Protein AF-A0A9E5R4I6-F1 (afdb_monomer)

Nearest PDB structures (foldseek):
  3h5w-assembly1_B  TM=4.208E-01  e=4.893E+00  Rattus norvegicus
  7cfy-assembly1_B  TM=2.858E-01  e=6.905E+00  Escherichia coli K-12

Radius of gyration: 15.24 Å; Cα contacts (8 Å, |Δi|>4): 60; chains: 1; bounding box: 29×22×40 Å

pLDDT: mean 88.21, std 12.17, range [52.34, 98.69]

Secondary structure (DSSP, 8-state):
-EEEEESSTTHHHHHHHHHHHHHHHTT--EEEEESS-PPPPSS----HHHHHHHHHTT--S--SPPPP--

Foldseek 3Di:
DEEAEAQDPCRCCVPPVVVVVVCVVVVHDYHYHHDNQDFDDPDDDCDPVNVVVCVVVVCPPGNHDPDDDD

Sequence (70 aa):
MHWFIAPHLDDAVLSCGGLIRQLVAQGVPVMVQTVMAGDPPERWPITALVAELHARWAAGEHPAPPPRRH

Mean predicted aligned error: 5.07 Å

Solvent-accessible surface area (backbone atoms only — not comparable to full-atom values): 4543 Å² total; per-residue (Å²): 116,48,79,45,80,17,64,43,101,48,50,50,54,79,73,40,38,70,58,53,53,51,39,49,73,73,71,39,53,74,45,78,47,54,69,69,71,69,82,79,62,100,79,66,88,80,44,74,66,55,52,52,51,31,60,74,66,70,34,64,98,67,67,68,79,78,84,77,87,125

Structure (mmCIF, N/CA/C/O backbone):
data_AF-A0A9E5R4I6-F1
#
_entry.id   AF-A0A9E5R4I6-F1
#
loop_
_atom_site.group_PDB
_atom_site.id
_atom_site.type_symbol
_atom_site.label_atom_id
_atom_site.label_alt_id
_atom_site.label_comp_id
_atom_site.label_asym_id
_atom_site.label_entity_id
_atom_site.label_seq_id
_atom_site.pdbx_PDB_ins_code
_atom_site.Cartn_x
_atom_site.Cartn_y
_atom_site.Cartn_z
_atom_site.occupancy
_atom_site.B_iso_or_equiv
_atom_site.auth_seq_id
_atom_site.auth_comp_id
_atom_site.auth_asym_id
_atom_site.auth_atom_id
_atom_site.pdbx_PDB_model_num
ATOM 1 N N . MET A 1 1 ? -8.722 9.554 16.097 1.00 90.88 1 MET A N 1
ATOM 2 C CA . MET A 1 1 ? -8.439 9.393 14.655 1.00 90.88 1 MET A CA 1
ATOM 3 C C . MET A 1 1 ? -6.975 9.009 14.525 1.00 90.88 1 MET A C 1
ATOM 5 O O . MET A 1 1 ? -6.154 9.723 15.086 1.00 90.88 1 MET A O 1
ATOM 9 N N . HIS A 1 2 ? -6.651 7.913 13.839 1.00 97.62 2 HIS A N 1
ATOM 10 C CA . HIS A 1 2 ? -5.266 7.496 13.566 1.00 97.62 2 HIS A CA 1
ATOM 11 C C . HIS A 1 2 ? -4.971 7.528 12.070 1.00 97.62 2 HIS A C 1
ATOM 13 O O . HIS A 1 2 ? -5.838 7.198 11.262 1.00 97.62 2 HIS A O 1
ATOM 19 N N . TRP A 1 3 ? -3.750 7.929 11.719 1.00 97.62 3 TRP A N 1
ATOM 20 C CA . TRP A 1 3 ? -3.270 8.006 10.343 1.00 97.62 3 TRP A CA 1
ATOM 21 C C . TRP A 1 3 ? -2.116 7.027 10.163 1.00 97.62 3 TRP A C 1
ATOM 23 O O . TRP A 1 3 ? -1.136 7.082 10.903 1.00 97.62 3 TRP A O 1
ATOM 33 N N . PHE A 1 4 ? -2.238 6.149 9.176 1.00 97.94 4 PHE A N 1
ATOM 34 C CA . PHE A 1 4 ? -1.180 5.244 8.747 1.00 97.94 4 PHE A CA 1
ATOM 35 C C . PHE A 1 4 ? -0.699 5.715 7.381 1.00 97.94 4 PHE A C 1
ATOM 37 O O . PHE A 1 4 ? -1.485 5.767 6.436 1.00 97.94 4 PHE A O 1
ATOM 44 N N . ILE A 1 5 ? 0.576 6.082 7.288 1.00 97.44 5 ILE A N 1
ATOM 45 C CA . ILE A 1 5 ? 1.201 6.495 6.033 1.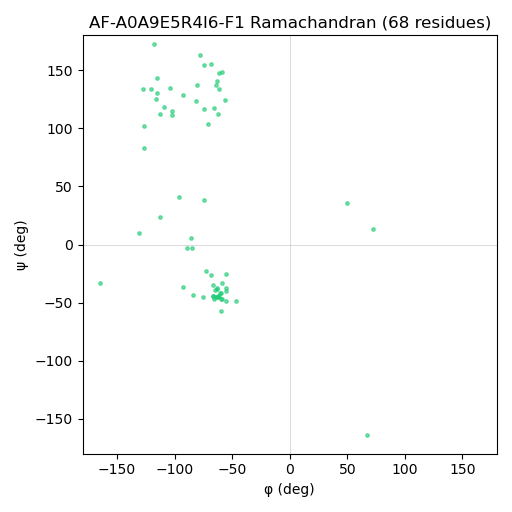00 97.44 5 ILE A CA 1
ATOM 46 C C . ILE A 1 5 ? 2.025 5.311 5.538 1.00 97.44 5 ILE A C 1
ATOM 48 O O . ILE A 1 5 ? 3.010 4.932 6.168 1.00 97.44 5 ILE A O 1
ATOM 52 N N . ALA A 1 6 ? 1.580 4.707 4.444 1.00 97.19 6 ALA A N 1
ATOM 53 C CA . ALA A 1 6 ? 2.194 3.541 3.830 1.00 97.19 6 ALA A CA 1
ATOM 54 C C . ALA A 1 6 ? 2.974 3.948 2.574 1.00 97.19 6 ALA A C 1
ATOM 56 O O . ALA A 1 6 ? 2.441 4.699 1.754 1.00 97.19 6 ALA A O 1
ATOM 57 N N . PRO A 1 7 ? 4.205 3.457 2.382 1.00 96.81 7 PRO A N 1
ATOM 58 C CA . PRO A 1 7 ? 4.900 3.591 1.109 1.00 96.81 7 PRO A CA 1
ATOM 59 C C . PRO A 1 7 ? 4.127 2.920 -0.042 1.00 96.81 7 PRO A C 1
ATOM 61 O O . PRO A 1 7 ? 3.740 3.618 -0.980 1.00 96.81 7 PRO A O 1
ATOM 64 N N . HIS A 1 8 ? 3.830 1.620 0.062 1.00 93.56 8 HIS A N 1
ATOM 65 C CA . HIS A 1 8 ? 3.221 0.800 -0.996 1.00 93.56 8 HIS A CA 1
ATOM 66 C C . HIS A 1 8 ? 1.840 0.225 -0.619 1.00 93.56 8 HIS A C 1
ATOM 68 O O . HIS A 1 8 ? 1.370 0.351 0.515 1.00 93.56 8 HIS A O 1
ATOM 74 N N . LEU A 1 9 ? 1.171 -0.393 -1.606 1.00 91.81 9 LEU A N 1
ATOM 75 C CA . LEU A 1 9 ? -0.213 -0.904 -1.571 1.00 91.81 9 LEU A CA 1
ATOM 76 C C . LEU A 1 9 ? -0.407 -2.202 -0.755 1.00 91.81 9 LEU A C 1
ATOM 78 O O . LEU A 1 9 ? -1.194 -3.074 -1.117 1.00 91.81 9 LEU A O 1
ATOM 82 N N . ASP A 1 10 ? 0.289 -2.331 0.362 1.00 93.31 10 ASP A N 1
ATOM 83 C CA . ASP A 1 10 ? 0.301 -3.525 1.213 1.00 93.31 10 ASP A CA 1
ATOM 84 C C . ASP A 1 10 ? 0.902 -3.243 2.598 1.00 93.31 10 ASP A C 1
ATOM 86 O O . ASP A 1 10 ? 0.419 -3.781 3.599 1.00 93.31 10 ASP A O 1
ATOM 90 N N . ASP A 1 11 ? 1.879 -2.338 2.675 1.00 97.50 11 ASP A N 1
ATOM 91 C CA . ASP A 1 11 ? 2.652 -2.020 3.879 1.00 97.50 11 ASP A CA 1
ATOM 92 C C . ASP A 1 11 ? 1.800 -1.813 5.146 1.00 97.50 11 ASP A C 1
ATOM 94 O O . ASP A 1 11 ? 2.083 -2.410 6.189 1.00 97.50 11 ASP A O 1
ATOM 98 N N . ALA A 1 12 ? 0.730 -1.006 5.086 1.00 97.75 12 ALA A N 1
ATOM 99 C CA . ALA A 1 12 ? -0.113 -0.738 6.261 1.00 97.75 12 ALA A CA 1
ATOM 100 C C . ALA A 1 12 ? -0.844 -1.988 6.769 1.00 97.75 12 ALA A C 1
ATOM 102 O O . ALA A 1 12 ? -0.983 -2.176 7.979 1.00 97.75 12 ALA A O 1
ATOM 103 N N . VAL A 1 13 ? -1.323 -2.842 5.863 1.00 97.12 13 VAL A N 1
ATOM 104 C CA . VAL A 1 13 ? -2.064 -4.053 6.234 1.00 97.12 13 VAL A CA 1
ATOM 105 C C . VAL A 1 13 ? -1.100 -5.112 6.753 1.00 97.12 13 VAL A C 1
ATOM 107 O O . VAL A 1 13 ? -1.357 -5.693 7.807 1.00 97.12 13 VAL A O 1
ATOM 110 N N . LEU A 1 14 ? 0.023 -5.318 6.064 1.00 98.06 14 LEU A N 1
ATOM 111 C CA . LEU A 1 14 ? 1.026 -6.309 6.451 1.00 98.06 14 LEU A CA 1
ATOM 112 C C . LEU A 1 14 ? 1.720 -5.954 7.772 1.00 98.06 14 LEU A C 1
ATOM 114 O O . LEU A 1 14 ? 2.003 -6.847 8.567 1.00 98.06 14 LEU A O 1
ATOM 118 N N . SER A 1 15 ? 1.936 -4.665 8.044 1.00 97.75 15 SER A N 1
ATOM 119 C CA . SER A 1 15 ? 2.648 -4.215 9.249 1.00 97.75 15 SER A CA 1
ATOM 120 C C . SER A 1 15 ? 1.718 -3.909 10.423 1.00 97.75 15 SER A C 1
ATOM 122 O O . SER A 1 15 ? 2.072 -4.133 11.579 1.00 97.75 15 SER A O 1
ATOM 124 N N . CYS A 1 16 ? 0.530 -3.357 10.159 1.00 98.06 16 CYS A N 1
ATOM 125 C CA . CYS A 1 16 ? -0.352 -2.803 11.191 1.00 98.06 16 CYS A CA 1
ATOM 126 C C . CYS A 1 16 ? -1.804 -3.292 11.099 1.00 98.06 16 CYS A C 1
ATOM 128 O O .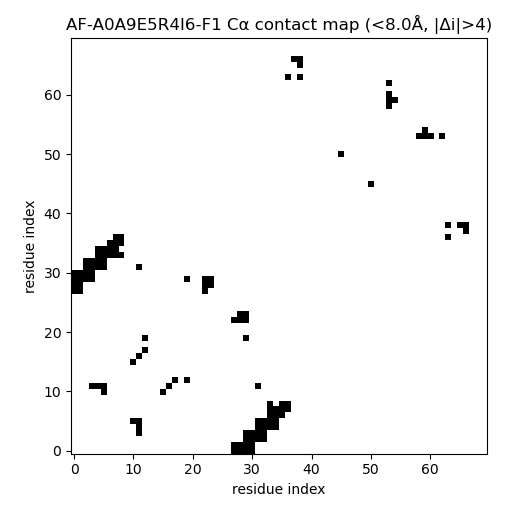 CYS A 1 16 ? -2.658 -2.783 11.827 1.00 98.06 16 CYS A O 1
ATOM 130 N N . GLY A 1 17 ? -2.110 -4.289 10.263 1.00 98.06 17 GLY A N 1
ATOM 131 C CA . GLY A 1 17 ? -3.484 -4.740 10.017 1.00 98.06 17 GLY A CA 1
ATOM 132 C C . GLY A 1 17 ? -4.242 -5.146 11.284 1.00 98.06 17 GLY A C 1
ATOM 133 O O . GLY A 1 17 ? -5.404 -4.775 11.452 1.00 98.06 17 GLY A O 1
ATOM 134 N N . GLY A 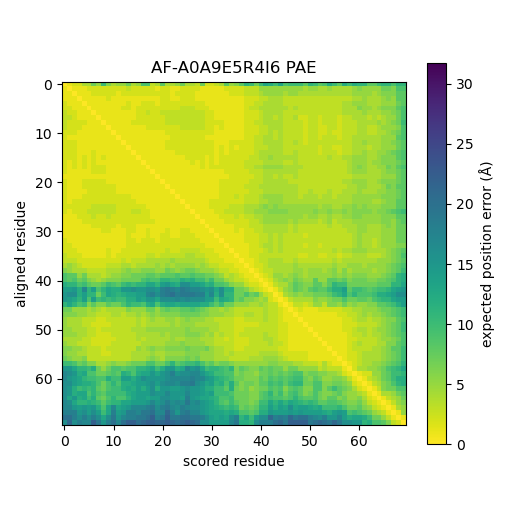1 18 ? -3.575 -5.827 12.223 1.00 98.44 18 GLY A N 1
ATOM 135 C CA . GLY A 1 18 ? -4.169 -6.188 13.516 1.00 98.44 18 GLY A CA 1
ATOM 136 C C . GLY A 1 18 ? -4.566 -4.968 14.357 1.00 98.44 18 GLY A C 1
ATOM 137 O O . GLY A 1 18 ? -5.686 -4.898 14.866 1.00 98.44 18 GLY A O 1
ATOM 138 N N . LEU A 1 19 ? -3.688 -3.964 14.441 1.00 98.50 19 LEU A N 1
ATOM 139 C CA . LEU A 1 19 ? -3.958 -2.720 15.165 1.00 98.50 19 LEU A CA 1
ATOM 140 C C . LEU A 1 19 ? -5.068 -1.907 14.489 1.00 98.50 19 LEU A C 1
ATOM 142 O O . LEU A 1 19 ? -5.985 -1.446 15.165 1.00 98.50 19 LEU A O 1
ATOM 146 N N . ILE A 1 20 ? -5.024 -1.776 13.161 1.00 98.50 20 ILE A N 1
ATOM 147 C CA . ILE A 1 20 ? -6.073 -1.111 12.376 1.00 98.50 20 ILE A CA 1
ATOM 148 C C . ILE A 1 20 ? -7.429 -1.767 12.664 1.00 98.50 20 ILE A C 1
ATOM 150 O O . ILE A 1 20 ? -8.395 -1.077 12.995 1.00 98.50 20 ILE A O 1
ATOM 154 N N . ARG A 1 21 ? -7.498 -3.104 12.618 1.00 98.50 21 ARG A N 1
ATOM 155 C CA . ARG A 1 21 ? -8.722 -3.860 12.911 1.00 98.50 21 ARG A CA 1
ATOM 156 C C . ARG A 1 21 ? -9.238 -3.602 14.325 1.00 98.50 21 ARG A C 1
ATOM 158 O O . ARG A 1 21 ? -10.454 -3.480 14.496 1.00 98.50 21 ARG A O 1
ATOM 165 N N . GLN A 1 22 ? -8.346 -3.543 15.313 1.00 98.69 22 GLN A N 1
ATOM 166 C CA . GLN A 1 22 ? -8.693 -3.277 16.708 1.00 98.69 22 GLN A CA 1
ATOM 167 C C . GLN A 1 22 ? -9.245 -1.858 16.894 1.00 98.69 22 GLN A C 1
ATOM 169 O O . GLN A 1 22 ? -10.296 -1.697 17.509 1.00 98.69 22 GLN A O 1
ATOM 174 N N . LEU A 1 23 ? -8.583 -0.846 16.325 1.00 98.56 23 LEU A N 1
ATOM 175 C CA . LEU A 1 23 ? -9.020 0.552 16.392 1.00 98.56 23 LEU A CA 1
ATOM 176 C C . LEU A 1 23 ? -10.416 0.728 15.786 1.00 98.56 23 LEU A C 1
ATOM 178 O O . LEU A 1 23 ? -11.301 1.294 16.426 1.00 98.56 23 LEU A O 1
ATOM 182 N N . VAL A 1 24 ? -10.649 0.157 14.600 1.00 98.06 24 VAL A N 1
ATOM 183 C CA . VAL A 1 24 ? -11.971 0.196 13.959 1.00 98.06 24 VAL A CA 1
ATOM 184 C C . VAL A 1 24 ? -13.025 -0.534 14.801 1.00 98.06 24 VAL A C 1
ATOM 186 O O . VAL A 1 24 ? -14.143 -0.041 14.925 1.00 98.06 24 VAL A O 1
ATOM 189 N N . ALA A 1 25 ? -12.687 -1.666 15.439 1.00 98.50 25 ALA A N 1
ATOM 190 C CA . ALA A 1 25 ? -13.609 -2.386 16.334 1.00 98.50 25 ALA A CA 1
ATOM 191 C C . ALA A 1 25 ? -14.092 -1.527 17.511 1.00 98.50 25 ALA A C 1
ATOM 193 O O . ALA A 1 25 ? -15.213 -1.689 17.981 1.00 98.50 25 ALA A O 1
ATOM 194 N N . GLN A 1 26 ? -13.226 -0.636 17.987 1.00 98.31 26 GLN A N 1
ATOM 195 C CA . GLN A 1 26 ? -13.481 0.270 19.103 1.00 98.31 26 GLN A CA 1
ATOM 196 C C . GLN A 1 26 ? -14.189 1.560 18.659 1.00 98.31 26 GLN A C 1
ATOM 198 O O . GLN A 1 26 ? -14.352 2.479 19.457 1.00 98.31 26 GLN A O 1
ATOM 203 N N . GLY A 1 27 ? -14.587 1.657 17.386 1.00 98.25 27 GLY A N 1
ATOM 204 C CA . GLY A 1 27 ? -15.197 2.857 16.819 1.00 98.25 27 GLY A CA 1
ATOM 205 C C . GLY A 1 27 ? -14.210 4.006 16.610 1.00 98.25 27 GLY A C 1
ATOM 206 O O . GLY A 1 27 ? -14.636 5.136 16.380 1.00 98.25 27 GLY A O 1
ATOM 207 N N . VAL A 1 28 ? -12.898 3.752 16.679 1.00 98.44 28 VAL A N 1
ATOM 208 C CA . VAL A 1 28 ? -11.879 4.778 16.451 1.00 98.44 28 VAL A CA 1
ATOM 209 C C . VAL A 1 28 ? -11.673 4.962 14.943 1.00 98.44 28 VAL A C 1
ATOM 211 O O . VAL A 1 28 ? -11.317 4.004 14.255 1.00 98.44 28 VAL A O 1
ATOM 214 N N . PRO A 1 29 ? -11.831 6.187 14.409 1.00 98.12 29 PRO A N 1
ATOM 215 C CA . PRO A 1 29 ? -11.602 6.450 12.992 1.00 98.12 29 PRO A CA 1
ATOM 216 C C . PRO A 1 29 ? -10.140 6.221 12.582 1.00 98.12 29 PRO A C 1
ATOM 218 O O . PRO A 1 29 ? -9.217 6.662 13.281 1.00 98.12 29 PRO A O 1
ATOM 221 N N . VAL A 1 30 ? -9.939 5.576 11.431 1.00 98.12 30 VAL A N 1
ATOM 222 C CA . VAL A 1 30 ? -8.624 5.283 10.843 1.00 98.12 30 VAL A CA 1
ATOM 223 C C . VAL A 1 30 ? -8.579 5.768 9.394 1.00 98.12 30 VAL A C 1
ATOM 225 O O . VAL A 1 30 ? -9.495 5.493 8.624 1.00 98.12 30 VAL A O 1
ATOM 228 N N . MET A 1 31 ? -7.492 6.447 9.023 1.00 97.75 31 MET A N 1
ATOM 229 C CA . MET A 1 31 ? -7.136 6.785 7.643 1.00 97.75 31 MET A CA 1
ATOM 230 C C . MET A 1 31 ? -5.846 6.062 7.261 1.00 97.75 31 MET A C 1
ATOM 232 O O . MET A 1 31 ? -4.859 6.133 7.995 1.00 97.75 31 MET A O 1
ATOM 236 N N . VAL A 1 32 ? -5.843 5.394 6.110 1.00 96.94 32 VAL A N 1
ATOM 237 C CA . VAL A 1 32 ? -4.636 4.805 5.519 1.00 96.94 32 VAL A CA 1
ATOM 238 C C . VAL A 1 32 ? -4.324 5.567 4.240 1.00 96.94 32 VAL A C 1
ATOM 240 O O . VAL A 1 32 ? -5.073 5.475 3.270 1.00 96.94 32 VAL A O 1
ATOM 243 N N . GLN A 1 33 ? -3.223 6.312 4.243 1.00 95.75 33 GLN A N 1
ATOM 244 C CA . GLN A 1 33 ? -2.719 7.018 3.073 1.00 95.75 33 GLN A CA 1
ATOM 245 C C . GLN A 1 33 ? -1.551 6.229 2.491 1.00 95.75 33 GLN A C 1
ATOM 247 O O . GLN A 1 33 ? -0.506 6.119 3.128 1.00 95.75 33 GLN A O 1
ATOM 252 N N . THR A 1 34 ? -1.711 5.706 1.277 1.00 95.56 34 THR A N 1
ATOM 253 C CA . THR A 1 34 ? -0.595 5.102 0.537 1.00 95.56 34 THR A CA 1
ATOM 254 C C . THR A 1 34 ? 0.043 6.162 -0.351 1.00 95.56 34 THR A C 1
ATOM 256 O O . THR A 1 34 ? -0.668 6.872 -1.062 1.00 95.56 34 THR A O 1
A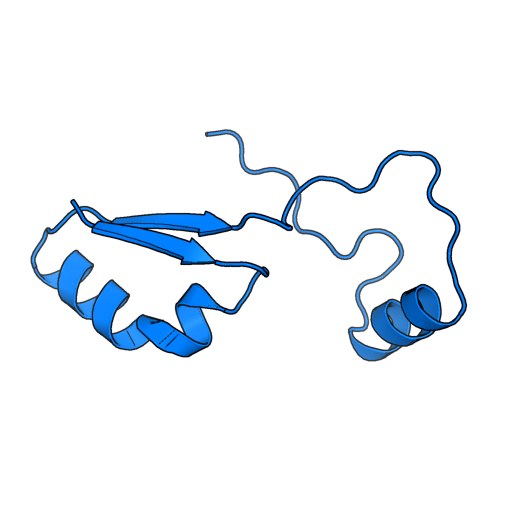TOM 259 N N . VAL A 1 35 ? 1.362 6.316 -0.277 1.00 95.00 35 VAL A N 1
ATOM 260 C CA . VAL A 1 35 ? 2.092 7.395 -0.955 1.00 95.00 35 VAL A CA 1
ATOM 261 C C . VAL A 1 35 ? 2.396 7.028 -2.408 1.00 95.00 35 VAL A C 1
ATOM 263 O O . VAL A 1 35 ? 2.188 7.850 -3.294 1.00 95.00 35 VAL A O 1
ATOM 266 N N . MET A 1 36 ? 2.827 5.794 -2.682 1.00 92.19 36 MET A N 1
ATOM 267 C CA . MET A 1 36 ? 3.208 5.333 -4.027 1.00 92.19 36 MET A CA 1
ATOM 268 C C . MET A 1 36 ? 2.063 4.599 -4.742 1.00 92.19 36 MET A C 1
ATOM 270 O O . MET A 1 36 ? 2.272 3.572 -5.379 1.00 92.19 36 MET A O 1
ATOM 274 N N . ALA A 1 37 ? 0.838 5.115 -4.613 1.00 89.31 37 ALA A N 1
ATOM 275 C CA . ALA A 1 37 ? -0.376 4.557 -5.221 1.00 89.31 37 ALA A CA 1
ATOM 276 C C . ALA A 1 37 ? -0.979 5.470 -6.307 1.00 89.31 37 ALA A C 1
ATOM 278 O O . ALA A 1 37 ? -2.183 5.434 -6.551 1.00 89.31 37 ALA A O 1
ATOM 279 N N . GLY A 1 38 ? -0.161 6.338 -6.907 1.00 85.62 38 GLY A N 1
ATOM 280 C CA . GLY A 1 38 ? -0.589 7.191 -8.014 1.00 85.62 38 GLY A CA 1
ATOM 281 C C . GLY A 1 38 ? -0.726 6.411 -9.320 1.00 85.62 38 GLY A C 1
ATOM 282 O O . GLY A 1 38 ? -0.046 5.404 -9.520 1.00 85.62 38 GLY A O 1
ATOM 283 N N . ASP A 1 39 ? -1.574 6.910 -10.218 1.00 82.69 39 ASP A N 1
ATOM 284 C CA . ASP A 1 39 ? -1.667 6.367 -11.570 1.00 82.69 39 ASP A CA 1
ATOM 285 C C . ASP A 1 39 ? -0.317 6.532 -12.291 1.00 82.69 39 ASP A C 1
ATOM 287 O O . ASP A 1 39 ? 0.277 7.620 -12.245 1.00 82.69 39 ASP A O 1
ATOM 291 N N . PRO A 1 40 ? 0.191 5.484 -12.967 1.00 78.81 40 PRO A N 1
ATOM 292 C CA . PRO A 1 40 ? 1.354 5.645 -13.821 1.00 78.81 40 PRO A CA 1
ATOM 293 C C . PRO A 1 40 ? 0.994 6.614 -14.958 1.00 78.81 40 PRO A C 1
ATOM 295 O O . PRO A 1 40 ? -0.120 6.561 -15.486 1.00 78.81 40 PRO A O 1
ATOM 298 N N . PRO A 1 41 ? 1.900 7.513 -15.369 1.00 79.81 41 PRO A N 1
ATOM 299 C CA . PRO A 1 41 ? 1.607 8.408 -16.476 1.00 79.81 41 PRO A CA 1
ATOM 300 C C . PRO A 1 41 ? 1.511 7.627 -17.787 1.00 79.81 41 PRO A C 1
ATOM 302 O O . PRO A 1 41 ? 2.139 6.586 -17.971 1.00 79.81 41 PRO A O 1
ATOM 305 N N . GLU A 1 42 ? 0.768 8.202 -18.730 1.00 74.62 42 GLU A N 1
ATOM 306 C CA . GLU A 1 42 ? 0.403 7.593 -20.015 1.00 74.62 42 GLU A CA 1
ATOM 307 C C . GLU A 1 42 ? 1.612 7.119 -20.844 1.00 74.62 42 GLU A C 1
ATOM 309 O O . GLU A 1 42 ? 1.510 6.202 -21.655 1.00 74.62 42 GLU A O 1
ATOM 314 N N . ARG A 1 43 ? 2.785 7.729 -20.625 1.00 73.00 43 ARG A N 1
ATOM 315 C CA . ARG A 1 43 ? 4.065 7.275 -21.176 1.00 73.00 43 ARG A CA 1
ATOM 316 C C . ARG A 1 43 ? 5.071 7.114 -20.051 1.00 73.00 43 ARG A C 1
ATOM 318 O O . ARG A 1 43 ? 5.665 8.092 -19.599 1.00 73.00 43 ARG A O 1
ATOM 325 N N . TRP A 1 44 ? 5.298 5.873 -19.645 1.00 72.75 44 TRP A N 1
ATOM 326 C CA . TRP A 1 44 ? 6.393 5.513 -18.755 1.00 72.75 44 TRP A CA 1
ATOM 327 C C . TRP A 1 44 ? 7.304 4.500 -19.449 1.00 72.75 44 TRP A C 1
ATOM 329 O O . TRP A 1 44 ? 6.802 3.547 -20.050 1.00 72.75 44 TRP A O 1
ATOM 339 N N . PRO A 1 45 ? 8.636 4.673 -19.406 1.00 79.25 45 PRO A N 1
ATOM 340 C CA . PRO A 1 45 ? 9.535 3.678 -19.961 1.00 79.25 45 PRO A CA 1
ATOM 341 C C . PRO A 1 45 ? 9.429 2.389 -19.142 1.00 79.25 45 PRO A C 1
ATOM 343 O O . PRO A 1 45 ? 9.759 2.359 -17.954 1.00 79.25 45 PRO A O 1
ATOM 346 N N . ILE A 1 46 ? 8.989 1.308 -19.786 1.00 83.19 46 ILE A N 1
ATOM 347 C CA . ILE A 1 46 ? 9.071 -0.030 -19.206 1.00 83.19 46 ILE A CA 1
ATOM 348 C C . ILE A 1 46 ? 10.542 -0.436 -19.205 1.00 83.19 46 ILE A C 1
ATOM 350 O O . ILE A 1 46 ? 11.125 -0.769 -20.236 1.00 83.19 46 ILE A O 1
ATOM 354 N N . THR A 1 47 ? 11.160 -0.364 -18.031 1.00 90.00 47 THR A N 1
ATOM 355 C CA . THR A 1 47 ? 12.498 -0.913 -17.816 1.00 90.00 47 THR A CA 1
ATOM 356 C C . THR A 1 47 ? 12.415 -2.432 -17.662 1.00 90.00 47 THR A C 1
ATOM 358 O O . THR A 1 47 ? 11.349 -2.981 -17.375 1.00 90.00 47 THR A O 1
ATOM 361 N N . ALA A 1 48 ? 13.550 -3.124 -17.803 1.00 92.69 48 ALA A N 1
ATOM 362 C CA . ALA A 1 48 ? 13.609 -4.574 -17.602 1.00 92.69 48 ALA A CA 1
ATOM 363 C C . ALA A 1 48 ? 13.080 -4.998 -16.217 1.00 92.69 48 ALA A C 1
ATOM 365 O O . ALA A 1 48 ? 12.367 -5.990 -16.110 1.00 92.69 48 ALA A O 1
ATOM 366 N N . LEU A 1 49 ? 13.363 -4.202 -15.178 1.00 91.62 49 LEU A N 1
ATOM 367 C CA . LEU A 1 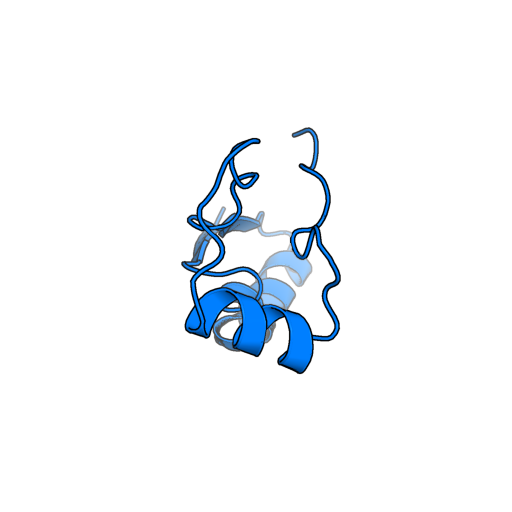49 ? 12.876 -4.449 -13.820 1.00 91.62 49 LEU A CA 1
ATOM 368 C C . LEU A 1 49 ? 11.351 -4.304 -13.718 1.00 91.62 49 LEU A C 1
ATOM 370 O O . LEU A 1 49 ? 10.697 -5.142 -13.109 1.00 91.62 49 LEU A O 1
ATOM 374 N N . VAL A 1 50 ? 10.769 -3.265 -14.326 1.00 88.62 50 VAL A N 1
ATOM 375 C CA . VAL A 1 50 ? 9.309 -3.065 -14.317 1.00 88.62 50 VAL A CA 1
ATOM 376 C C . VAL A 1 50 ? 8.602 -4.226 -15.022 1.00 88.62 50 VAL A C 1
ATOM 378 O O . VAL A 1 50 ? 7.638 -4.767 -14.485 1.00 88.62 50 VAL A O 1
ATOM 381 N N . ALA A 1 51 ? 9.115 -4.660 -16.178 1.00 88.69 51 ALA A N 1
ATOM 382 C CA . ALA A 1 51 ? 8.571 -5.807 -16.905 1.00 88.69 51 ALA A CA 1
ATOM 383 C C . ALA A 1 51 ? 8.645 -7.109 -16.087 1.00 88.69 51 ALA A C 1
ATOM 385 O O . ALA A 1 51 ? 7.664 -7.851 -16.028 1.00 88.69 51 ALA A O 1
ATOM 386 N N . GLU A 1 52 ? 9.778 -7.370 -15.425 1.00 93.00 52 GLU A N 1
ATOM 387 C CA . GLU A 1 52 ? 9.938 -8.527 -14.535 1.00 93.0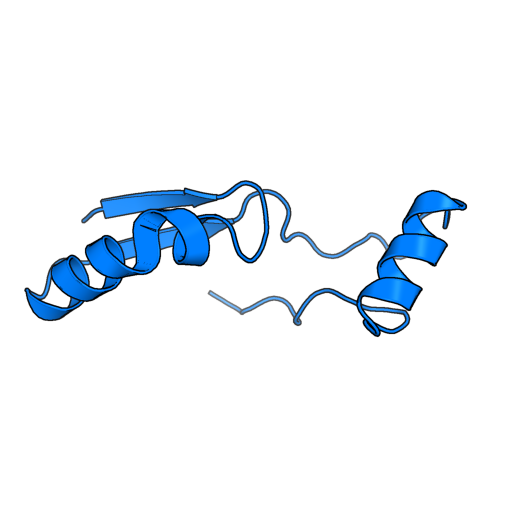0 52 GLU A CA 1
ATOM 388 C C . GLU A 1 52 ? 8.915 -8.495 -13.390 1.00 93.00 52 GLU A C 1
ATOM 390 O O . GLU A 1 52 ? 8.240 -9.493 -13.136 1.00 93.00 52 GLU A O 1
ATOM 395 N N . LEU A 1 53 ? 8.757 -7.345 -12.726 1.00 90.81 53 LEU A N 1
ATOM 396 C CA . LEU A 1 53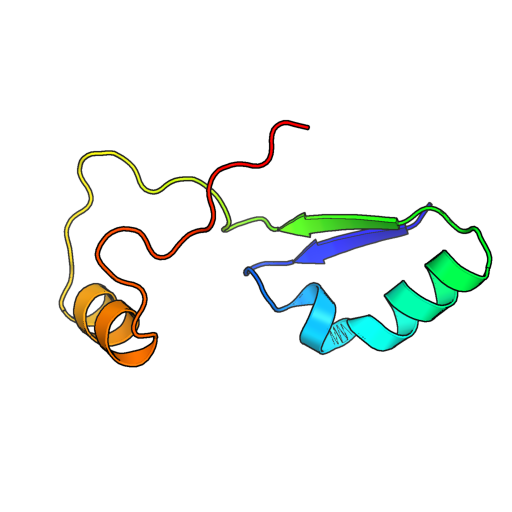 ? 7.817 -7.183 -11.616 1.00 90.81 53 LEU A CA 1
ATOM 397 C C . LEU A 1 53 ? 6.364 -7.380 -12.062 1.00 90.81 53 LEU A C 1
ATOM 399 O O . LEU A 1 53 ? 5.629 -8.121 -11.411 1.00 90.81 53 LEU A O 1
ATOM 403 N N . HIS A 1 54 ? 5.957 -6.789 -13.191 1.00 88.81 54 HIS A N 1
ATOM 404 C CA . HIS A 1 54 ? 4.607 -6.965 -13.738 1.00 88.81 54 HIS A CA 1
ATOM 405 C C . HIS A 1 54 ? 4.318 -8.433 -14.073 1.00 88.81 54 HIS A C 1
ATOM 407 O O . HIS A 1 54 ? 3.235 -8.933 -13.759 1.00 88.81 54 HIS A O 1
ATOM 413 N N . ALA A 1 55 ? 5.291 -9.139 -14.663 1.00 90.81 55 ALA A N 1
ATOM 414 C CA . ALA A 1 55 ? 5.171 -10.562 -14.968 1.00 90.81 55 ALA A CA 1
ATOM 415 C C . ALA A 1 55 ? 5.069 -11.407 -13.690 1.00 90.81 55 ALA A C 1
ATOM 417 O O . ALA A 1 55 ? 4.193 -12.263 -13.582 1.00 90.81 55 ALA A O 1
ATOM 418 N N . ARG A 1 56 ? 5.921 -11.136 -12.694 1.00 93.81 56 ARG A N 1
ATOM 419 C CA . ARG A 1 56 ? 5.942 -11.862 -11.417 1.00 93.81 56 ARG A CA 1
ATOM 420 C C . ARG A 1 56 ? 4.652 -11.687 -10.622 1.00 93.81 56 ARG A C 1
ATOM 422 O O . ARG A 1 56 ? 4.200 -12.629 -9.979 1.00 93.81 56 ARG A O 1
ATOM 429 N N . TRP A 1 57 ? 4.066 -10.495 -10.661 1.00 90.56 57 TRP A N 1
ATOM 430 C CA . TRP A 1 57 ? 2.806 -10.189 -9.985 1.00 90.56 57 TRP A CA 1
ATOM 431 C C . TRP A 1 57 ? 1.564 -10.565 -10.800 1.00 90.56 57 TRP A C 1
ATOM 433 O O . TRP A 1 57 ? 0.454 -10.393 -10.304 1.00 90.56 57 TRP A O 1
ATOM 443 N N . ALA A 1 58 ? 1.734 -11.067 -12.031 1.00 88.69 58 ALA A N 1
ATOM 444 C CA . ALA A 1 58 ? 0.650 -11.318 -12.983 1.00 88.69 58 ALA A CA 1
ATOM 445 C C . ALA A 1 58 ? -0.290 -10.105 -13.145 1.00 88.69 58 ALA A C 1
ATOM 447 O O . ALA A 1 58 ? -1.502 -10.247 -13.293 1.00 88.69 58 ALA A O 1
ATOM 448 N N . ALA A 1 59 ? 0.278 -8.899 -13.089 1.00 76.44 59 ALA A N 1
ATOM 449 C CA . ALA A 1 59 ? -0.484 -7.673 -12.875 1.00 76.44 59 ALA A CA 1
ATOM 450 C C . ALA A 1 59 ? -0.984 -7.006 -14.172 1.00 76.44 59 ALA A C 1
ATOM 452 O O . ALA A 1 59 ? -1.706 -6.013 -14.124 1.00 76.44 59 ALA A O 1
ATOM 453 N N . GLY A 1 60 ? -0.624 -7.557 -15.336 1.00 76.25 60 GLY A N 1
ATOM 454 C CA . GLY A 1 60 ? -0.979 -6.996 -16.640 1.00 76.25 60 GLY A CA 1
ATOM 455 C C . GLY A 1 60 ? -0.298 -5.651 -16.921 1.00 76.25 60 GLY A C 1
ATOM 456 O O . GLY A 1 60 ? 0.688 -5.283 -16.283 1.00 76.25 60 GLY A O 1
ATOM 457 N N . GLU A 1 61 ? -0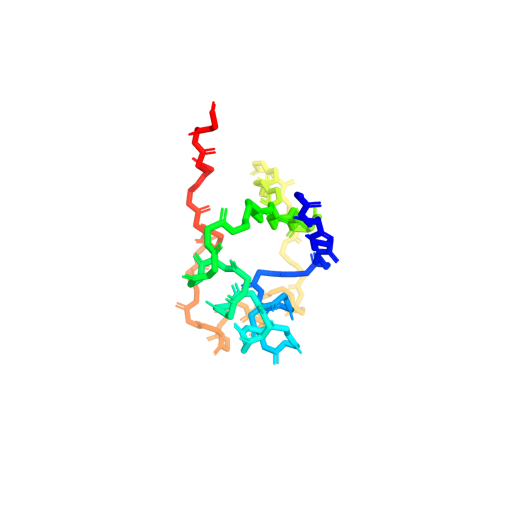.811 -4.918 -17.909 1.00 69.62 61 GLU A N 1
ATOM 458 C CA . GLU A 1 61 ? -0.270 -3.604 -18.297 1.00 69.62 61 GLU A CA 1
ATOM 459 C C . GLU A 1 61 ? -0.599 -2.498 -17.281 1.00 69.62 61 GLU A C 1
ATOM 461 O O . GLU A 1 61 ? 0.129 -1.512 -17.192 1.00 69.62 61 GLU A O 1
ATOM 466 N N . HIS A 1 62 ? -1.651 -2.686 -16.476 1.00 70.25 62 HIS A N 1
ATOM 467 C CA . HIS A 1 62 ? -2.111 -1.737 -15.459 1.00 70.25 62 HIS A CA 1
ATOM 468 C C . HIS A 1 62 ? -2.220 -2.429 -14.085 1.00 70.25 62 HIS A C 1
ATOM 470 O O . HIS A 1 62 ? -3.310 -2.844 -13.693 1.00 70.25 62 HIS A O 1
ATOM 476 N N . PRO A 1 63 ? -1.102 -2.552 -13.341 1.00 71.12 63 PRO A N 1
ATOM 477 C CA . PRO A 1 63 ? -1.052 -3.274 -12.064 1.00 71.12 63 PRO A CA 1
ATOM 478 C C . PRO A 1 63 ? -1.828 -2.614 -10.927 1.00 71.12 63 PRO A C 1
ATOM 480 O O . PRO A 1 63 ? -2.196 -3.273 -9.954 1.00 71.12 63 PRO A O 1
ATOM 483 N N . ALA A 1 64 ? -1.993 -1.293 -11.000 1.00 70.12 64 ALA A N 1
ATOM 484 C CA . ALA A 1 64 ? -2.602 -0.519 -9.935 1.00 70.12 64 ALA A CA 1
ATOM 485 C C . ALA A 1 64 ? -4.136 -0.624 -10.008 1.00 70.12 64 ALA A C 1
ATOM 487 O O . ALA A 1 64 ? -4.711 -0.527 -11.096 1.00 70.12 64 ALA A O 1
ATOM 488 N N . PRO A 1 65 ? -4.825 -0.793 -8.865 1.00 67.25 65 PRO A N 1
ATOM 489 C CA . PRO A 1 65 ? -6.275 -0.672 -8.826 1.00 67.25 65 PRO A CA 1
ATOM 490 C C . PRO A 1 65 ? -6.694 0.746 -9.249 1.00 67.25 65 PRO A C 1
ATOM 492 O O . PRO A 1 65 ? -5.971 1.700 -8.957 1.00 67.25 65 PRO A O 1
ATOM 495 N N . PRO A 1 66 ? -7.864 0.910 -9.896 1.00 65.69 66 PRO A N 1
ATOM 496 C CA . PRO A 1 66 ? -8.317 2.215 -10.359 1.00 65.69 66 PRO A CA 1
ATOM 497 C C . PRO A 1 66 ? -8.431 3.203 -9.189 1.00 65.69 66 PRO A C 1
ATOM 499 O O . PRO A 1 66 ? -8.773 2.789 -8.070 1.00 65.69 66 PRO A O 1
ATOM 502 N N . PRO A 1 67 ? -8.203 4.506 -9.435 1.00 63.53 67 PRO A N 1
ATOM 503 C CA . PRO A 1 67 ? -8.250 5.516 -8.393 1.00 63.53 67 PRO A CA 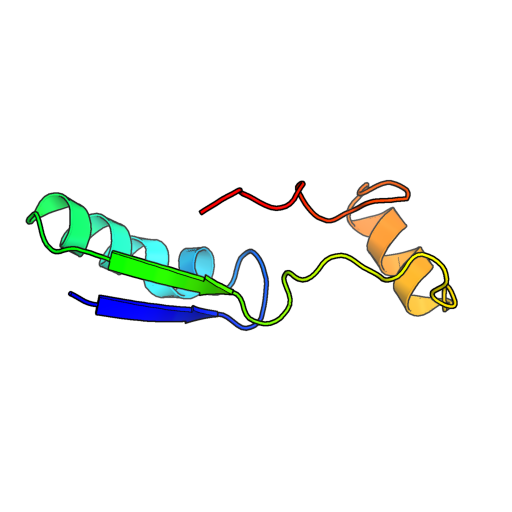1
ATOM 504 C C . PRO A 1 67 ? -9.612 5.482 -7.700 1.00 63.53 67 PRO A C 1
ATOM 506 O O . PRO A 1 67 ? -10.672 5.593 -8.326 1.00 63.53 67 PRO A O 1
ATOM 509 N N . ARG A 1 68 ? -9.594 5.316 -6.376 1.00 61.00 68 ARG A N 1
ATOM 510 C CA . ARG A 1 68 ? -10.807 5.435 -5.570 1.00 61.00 68 ARG A CA 1
ATOM 511 C C . ARG A 1 68 ? -11.141 6.917 -5.465 1.00 61.00 68 ARG A C 1
ATOM 513 O O . ARG A 1 68 ? -10.360 7.692 -4.923 1.00 61.00 68 ARG A O 1
ATOM 520 N N . ARG A 1 69 ? -12.296 7.312 -6.009 1.00 53.03 69 ARG A N 1
ATOM 521 C CA . ARG A 1 69 ? -12.853 8.649 -5.775 1.00 53.03 69 ARG A CA 1
ATOM 522 C C . ARG A 1 69 ? -13.129 8.769 -4.276 1.00 53.03 69 ARG A C 1
ATOM 524 O O . ARG A 1 69 ? -13.960 8.024 -3.757 1.00 53.03 69 ARG A O 1
ATOM 531 N N . HIS A 1 70 ? -12.365 9.628 -3.610 1.00 52.34 70 HIS A N 1
ATOM 532 C CA . HIS A 1 70 ? -12.621 10.065 -2.242 1.00 52.34 70 HIS A CA 1
ATOM 533 C C . HIS A 1 70 ? -13.685 11.159 -2.236 1.00 52.34 70 HIS A C 1
ATOM 535 O O . HIS A 1 70 ? -13.685 11.975 -3.188 1.00 52.34 70 HIS A O 1
#